Protein AF-A0A392VK59-F1 (afdb_monomer)

Solvent-accessible surface area (backbone atoms only — not comparable to full-atom values): 4346 Å² total; per-residue (Å²): 134,83,84,74,74,79,78,80,77,78,81,78,70,74,47,56,103,80,61,40,92,39,72,66,54,53,50,52,49,52,52,51,53,51,50,53,50,51,52,48,64,71,56,52,80,69,70,75,72,87,85,79,88,56,78,76,78,52,67,88,71,75,136

Structure (mmCIF, N/CA/C/O backbone):
data_AF-A0A392VK59-F1
#
_entry.id   AF-A0A392VK59-F1
#
loop_
_atom_site.group_PDB
_atom_site.id
_atom_site.type_symbol
_atom_site.label_atom_id
_atom_site.label_alt_id
_atom_site.label_comp_id
_atom_site.label_asym_id
_atom_site.label_entity_id
_atom_site.label_seq_id
_atom_site.pdbx_PDB_ins_code
_atom_site.Cartn_x
_atom_site.Cartn_y
_atom_site.Cartn_z
_atom_site.occupancy
_atom_site.B_iso_or_equiv
_atom_site.auth_seq_id
_atom_site.auth_comp_id
_atom_site.auth_asym_id
_atom_site.auth_atom_id
_atom_site.pdbx_PDB_model_num
ATOM 1 N N . MET A 1 1 ? 1.905 -27.230 -54.001 1.00 44.12 1 MET A N 1
ATOM 2 C CA . MET A 1 1 ? 2.856 -26.210 -53.505 1.00 44.12 1 MET A CA 1
ATOM 3 C C . MET A 1 1 ? 2.222 -25.622 -52.258 1.00 44.12 1 MET A C 1
ATOM 5 O O . MET A 1 1 ? 1.029 -25.369 -52.280 1.00 44.12 1 MET A O 1
ATOM 9 N N . LYS A 1 2 ? 2.936 -25.642 -51.131 1.00 49.09 2 LYS A N 1
ATOM 10 C CA . LYS A 1 2 ? 2.367 -25.393 -49.802 1.00 49.09 2 LYS A CA 1
ATOM 11 C C . LYS A 1 2 ? 2.467 -23.892 -49.542 1.00 49.09 2 LYS A C 1
ATOM 13 O O . LYS A 1 2 ? 3.572 -23.407 -49.316 1.00 49.09 2 LYS A O 1
ATOM 18 N N . ASP A 1 3 ? 1.350 -23.175 -49.612 1.00 56.62 3 ASP A N 1
ATOM 19 C CA . ASP A 1 3 ? 1.308 -21.762 -49.240 1.00 56.62 3 ASP A CA 1
ATOM 20 C C . ASP A 1 3 ? 1.490 -21.680 -47.723 1.00 56.62 3 ASP A C 1
ATOM 22 O O . ASP A 1 3 ? 0.565 -21.877 -46.935 1.00 56.62 3 ASP A O 1
ATOM 26 N N . SER A 1 4 ? 2.743 -21.500 -47.303 1.00 59.62 4 SER A N 1
ATOM 27 C CA . SER A 1 4 ? 3.104 -21.234 -45.917 1.00 59.62 4 SER A CA 1
ATOM 28 C C . SER A 1 4 ? 2.548 -19.862 -45.564 1.00 59.62 4 SER A C 1
ATOM 30 O O . SER A 1 4 ? 3.214 -18.851 -45.776 1.00 59.62 4 SER A O 1
ATOM 32 N N . ALA A 1 5 ? 1.307 -19.834 -45.073 1.00 62.56 5 ALA A N 1
ATOM 33 C CA . ALA A 1 5 ? 0.672 -18.643 -44.537 1.00 62.56 5 ALA A CA 1
ATOM 34 C C . ALA A 1 5 ? 1.644 -17.981 -43.553 1.00 62.56 5 ALA A C 1
ATOM 36 O O . ALA A 1 5 ? 1.964 -18.539 -42.503 1.00 62.56 5 ALA A O 1
ATOM 37 N N . HIS A 1 6 ? 2.176 -16.829 -43.953 1.00 64.81 6 HIS A N 1
ATOM 38 C CA . HIS A 1 6 ? 3.139 -16.062 -43.182 1.00 64.81 6 HIS A CA 1
ATOM 39 C C . HIS A 1 6 ? 2.421 -15.599 -41.909 1.00 64.81 6 HIS A C 1
ATOM 41 O O . HIS A 1 6 ? 1.621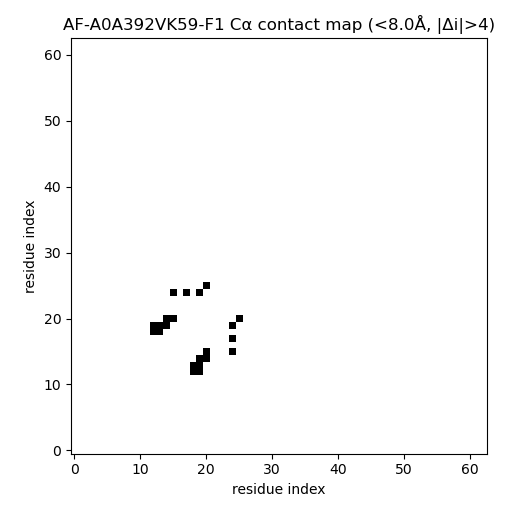 -14.666 -41.938 1.00 64.81 6 HIS A O 1
ATOM 47 N N . HIS A 1 7 ? 2.610 -16.327 -40.810 1.00 59.44 7 HIS A N 1
ATOM 48 C CA . HIS A 1 7 ? 1.924 -16.049 -39.556 1.00 59.44 7 HIS A CA 1
ATOM 49 C C . HIS A 1 7 ? 2.508 -14.752 -38.987 1.00 59.44 7 HIS A C 1
ATOM 51 O O . HIS A 1 7 ? 3.638 -14.729 -38.501 1.00 59.44 7 HIS A O 1
ATOM 57 N N . VAL A 1 8 ? 1.772 -13.646 -39.107 1.00 64.75 8 VAL A N 1
ATOM 58 C CA . VAL A 1 8 ? 2.166 -12.369 -38.508 1.00 64.75 8 VAL A CA 1
ATOM 59 C C . VAL A 1 8 ? 1.927 -12.480 -37.006 1.00 64.75 8 VAL A C 1
ATOM 61 O O . VAL A 1 8 ? 0.798 -12.392 -36.530 1.00 64.75 8 VAL A O 1
ATOM 64 N N . ILE A 1 9 ? 2.997 -12.730 -36.254 1.00 62.91 9 ILE A N 1
ATOM 65 C CA . ILE A 1 9 ? 2.960 -12.712 -34.793 1.00 62.91 9 ILE A CA 1
ATOM 66 C C . ILE A 1 9 ? 2.973 -11.243 -34.363 1.00 62.91 9 ILE A C 1
ATOM 68 O O . ILE A 1 9 ? 4.014 -10.589 -34.374 1.00 62.91 9 ILE A O 1
ATOM 72 N N . ASN A 1 10 ? 1.808 -10.712 -33.996 1.00 60.81 10 ASN A N 1
ATOM 73 C CA . ASN A 1 10 ? 1.720 -9.399 -33.368 1.00 60.81 10 ASN A CA 1
ATOM 74 C C . ASN A 1 10 ? 2.181 -9.526 -31.914 1.00 60.81 10 ASN A C 1
ATOM 76 O O . ASN A 1 10 ? 1.425 -9.961 -31.046 1.00 60.81 10 ASN A O 1
ATOM 80 N N . THR A 1 11 ? 3.429 -9.159 -31.635 1.00 64.38 11 THR A N 1
ATOM 81 C CA . THR A 1 11 ? 3.912 -9.039 -30.258 1.00 64.38 11 THR A CA 1
ATOM 82 C C . THR A 1 11 ? 3.173 -7.893 -29.573 1.00 64.38 11 THR A C 1
ATOM 84 O O . THR A 1 11 ? 3.447 -6.721 -29.831 1.00 64.38 11 THR A O 1
ATOM 87 N N . ILE A 1 12 ? 2.236 -8.215 -28.682 1.00 57.94 12 ILE A N 1
ATOM 88 C CA . ILE A 1 12 ? 1.583 -7.222 -27.827 1.00 57.94 12 ILE A CA 1
ATOM 89 C C . ILE A 1 12 ? 2.555 -6.908 -26.683 1.00 57.94 12 ILE A C 1
ATOM 91 O O . ILE A 1 12 ? 2.650 -7.650 -25.706 1.00 57.94 12 ILE A O 1
ATOM 95 N N . PHE A 1 13 ? 3.338 -5.837 -26.811 1.00 57.00 13 PHE A N 1
ATOM 96 C CA . PHE A 1 13 ? 4.166 -5.336 -25.711 1.00 57.00 13 PHE A CA 1
ATOM 97 C C . PHE A 1 13 ? 3.250 -4.768 -24.612 1.00 57.00 13 PHE A C 1
ATOM 99 O O . PHE A 1 13 ? 2.840 -3.614 -24.666 1.00 57.00 13 PHE A O 1
ATOM 106 N N . GLY A 1 14 ? 2.891 -5.609 -23.636 1.00 55.34 14 GLY A N 1
ATOM 107 C CA . GLY A 1 14 ? 1.956 -5.286 -22.546 1.00 55.34 14 GLY A CA 1
ATOM 108 C C . GLY A 1 14 ? 2.577 -5.172 -21.149 1.00 55.34 14 GLY A C 1
ATOM 109 O O . GLY A 1 14 ? 1.858 -4.965 -20.178 1.00 55.34 14 GLY A O 1
ATOM 110 N N . GLY A 1 15 ? 3.898 -5.306 -21.006 1.00 56.75 15 GLY A N 1
ATOM 111 C CA . GLY A 1 15 ? 4.584 -5.070 -19.732 1.00 56.75 15 GLY A CA 1
ATOM 112 C C . GLY A 1 15 ? 4.996 -3.608 -19.616 1.00 56.75 15 GLY A C 1
ATOM 113 O O . GLY A 1 15 ? 6.029 -3.250 -20.173 1.00 56.75 15 GLY A O 1
ATOM 114 N N . PHE A 1 16 ? 4.198 -2.791 -18.916 1.00 54.72 16 PHE A N 1
ATOM 115 C CA . PHE A 1 16 ? 4.269 -1.321 -18.883 1.00 54.72 16 PHE A CA 1
ATOM 116 C C . PHE A 1 16 ? 4.102 -0.697 -20.281 1.00 54.72 16 PHE A C 1
ATOM 118 O O . PHE A 1 16 ? 4.686 -1.143 -21.263 1.00 54.72 16 PHE A O 1
ATOM 125 N N . SER A 1 17 ? 3.324 0.374 -20.395 1.00 56.22 17 SER A N 1
ATOM 126 C CA . SER A 1 17 ? 2.974 1.073 -21.646 1.00 56.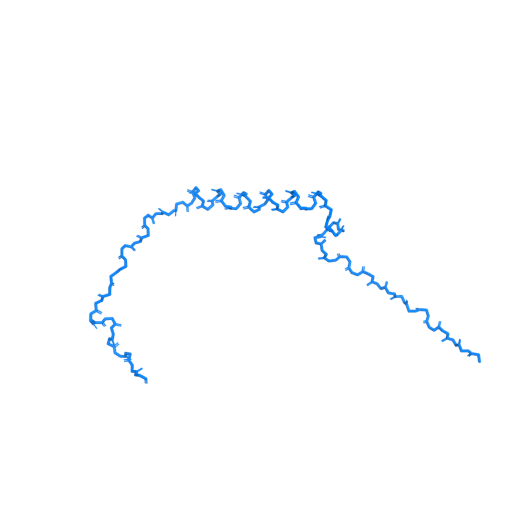22 17 SER A CA 1
ATOM 127 C C . SER A 1 17 ? 4.160 1.735 -22.396 1.00 56.22 17 SER A C 1
ATOM 129 O O . SER A 1 17 ? 3.971 2.663 -23.173 1.00 56.22 17 SER A O 1
ATOM 131 N N . GLY A 1 18 ? 5.394 1.258 -22.186 1.00 57.41 18 GLY A N 1
ATOM 132 C CA . GLY A 1 18 ? 6.634 1.707 -22.821 1.00 57.41 18 GLY A CA 1
ATOM 133 C C . GLY A 1 18 ? 7.665 0.605 -23.120 1.00 57.41 18 GLY A C 1
ATOM 134 O O . GLY A 1 18 ? 8.838 0.934 -23.261 1.00 57.41 18 GLY A O 1
ATOM 135 N N . GLY A 1 19 ? 7.272 -0.672 -23.218 1.00 57.38 19 GLY A N 1
ATOM 136 C CA . GLY A 1 19 ? 8.146 -1.723 -23.761 1.00 57.38 19 GLY A CA 1
ATOM 137 C C . GLY A 1 19 ? 8.953 -2.512 -22.724 1.00 57.38 19 GLY A C 1
ATOM 138 O O . GLY A 1 19 ? 10.175 -2.405 -22.662 1.00 57.38 19 GLY A O 1
ATOM 139 N N . GLY A 1 20 ? 8.283 -3.353 -21.937 1.00 64.81 20 GLY A N 1
ATOM 140 C CA . GLY A 1 20 ? 8.934 -4.335 -21.068 1.00 64.81 20 GLY A CA 1
ATOM 141 C C . GLY A 1 20 ? 9.674 -3.727 -19.874 1.00 64.81 20 GLY A C 1
ATOM 142 O O . GLY A 1 20 ? 9.649 -2.522 -19.630 1.00 64.81 20 GLY A O 1
ATOM 143 N N . GLU A 1 21 ? 10.331 -4.596 -19.106 1.00 65.88 21 GLU A N 1
ATOM 144 C CA . GLU A 1 21 ? 10.990 -4.347 -17.815 1.00 65.88 21 GLU A CA 1
ATOM 145 C C . GLU A 1 21 ? 12.224 -3.405 -17.893 1.00 65.88 21 GLU A C 1
ATOM 147 O O . GLU A 1 21 ? 13.277 -3.668 -17.317 1.00 65.88 21 GLU A O 1
ATOM 152 N N . SER A 1 22 ? 12.148 -2.282 -18.611 1.00 73.75 22 SER A N 1
ATOM 153 C CA . SER A 1 22 ? 13.231 -1.301 -18.642 1.00 73.75 22 SER A CA 1
ATOM 154 C C . SER A 1 22 ? 13.467 -0.710 -17.247 1.00 73.75 22 SER A C 1
ATOM 156 O O . SER A 1 22 ? 12.535 -0.472 -16.472 1.00 73.75 22 SER A O 1
ATOM 158 N N . ASN A 1 23 ? 14.724 -0.387 -16.930 1.00 77.44 23 ASN A N 1
ATOM 159 C CA . ASN A 1 23 ? 15.077 0.295 -15.677 1.00 77.44 23 ASN A CA 1
ATOM 160 C C . ASN A 1 23 ? 14.287 1.601 -15.478 1.00 77.44 23 ASN A C 1
ATOM 162 O O . ASN A 1 23 ? 14.005 1.995 -14.347 1.00 77.44 23 ASN A O 1
ATOM 166 N N . ALA A 1 24 ? 13.912 2.273 -16.570 1.00 79.69 24 ALA A N 1
ATOM 167 C CA . ALA 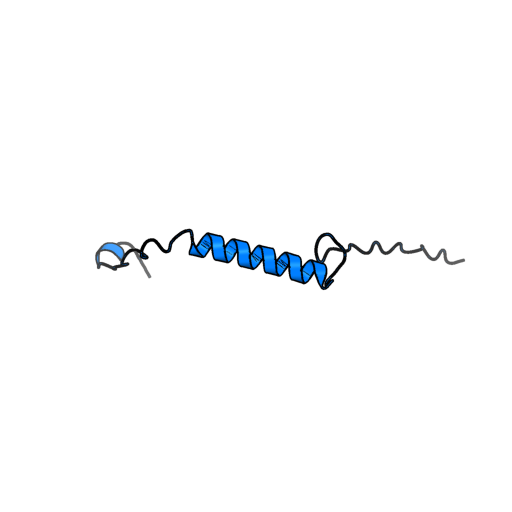A 1 24 ? 13.082 3.468 -16.530 1.00 79.69 24 ALA A CA 1
ATOM 168 C C . ALA A 1 24 ? 11.637 3.158 -16.103 1.00 79.69 24 ALA A C 1
ATOM 170 O O . ALA A 1 24 ? 11.102 3.867 -15.251 1.00 79.69 24 ALA A O 1
ATOM 171 N N . ALA A 1 25 ? 11.026 2.095 -16.639 1.00 75.12 25 ALA A N 1
ATOM 172 C CA . ALA A 1 25 ? 9.688 1.653 -16.243 1.00 75.12 25 ALA A CA 1
ATOM 173 C C . ALA A 1 25 ? 9.649 1.241 -14.764 1.00 75.12 25 ALA A C 1
ATOM 175 O O . ALA A 1 25 ? 8.794 1.725 -14.024 1.00 75.12 25 ALA A O 1
ATOM 176 N N . LYS A 1 26 ? 10.646 0.470 -14.302 1.00 77.44 26 LYS A N 1
ATOM 177 C CA . LYS A 1 26 ? 10.798 0.103 -12.882 1.00 77.44 26 LYS A CA 1
ATOM 178 C C . LYS A 1 26 ? 10.902 1.333 -11.982 1.00 77.44 26 LYS A C 1
ATOM 180 O O . LYS A 1 26 ? 10.194 1.434 -10.987 1.00 77.44 26 LYS A O 1
ATOM 185 N N . LYS A 1 27 ? 11.743 2.309 -12.348 1.00 85.00 27 LYS A N 1
ATOM 186 C CA . LYS A 1 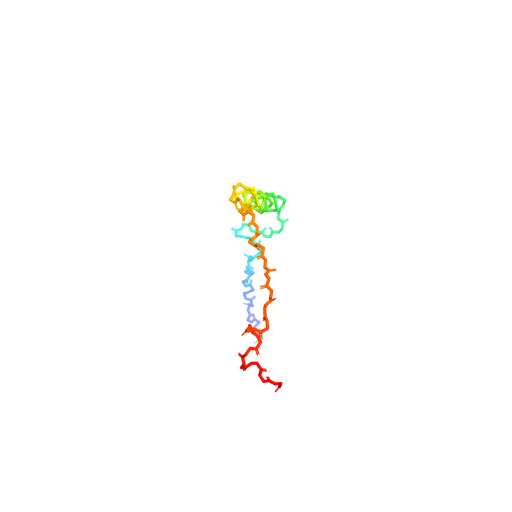27 ? 11.892 3.561 -11.585 1.00 85.00 27 LYS A CA 1
ATOM 187 C C . LYS A 1 27 ? 10.598 4.374 -11.540 1.00 85.00 27 LYS A C 1
ATOM 189 O O . LYS A 1 27 ? 10.283 4.924 -10.491 1.00 85.00 27 LYS A O 1
ATOM 194 N N . ARG A 1 28 ? 9.858 4.471 -12.651 1.00 82.25 28 ARG A N 1
ATOM 195 C CA . ARG A 1 28 ? 8.556 5.163 -12.686 1.00 82.25 28 ARG A CA 1
ATOM 196 C C . ARG A 1 28 ? 7.536 4.467 -11.791 1.00 82.25 28 ARG A C 1
ATOM 198 O O . ARG A 1 28 ? 6.900 5.148 -10.998 1.00 82.25 28 ARG A O 1
ATOM 205 N N . TYR A 1 29 ? 7.453 3.140 -11.866 1.00 83.75 29 TYR A N 1
ATOM 206 C CA . TYR A 1 29 ? 6.590 2.341 -11.001 1.00 83.75 29 TYR A CA 1
ATOM 207 C C . TYR A 1 29 ? 6.920 2.549 -9.518 1.00 83.75 29 TYR A C 1
ATOM 209 O O . TYR A 1 29 ? 6.043 2.915 -8.749 1.00 83.75 29 TYR A O 1
ATOM 217 N N . LEU A 1 30 ? 8.193 2.423 -9.123 1.00 86.19 30 LEU A N 1
ATOM 218 C CA . LEU A 1 30 ? 8.608 2.637 -7.731 1.00 86.19 30 LEU A CA 1
ATOM 219 C C . LEU A 1 30 ? 8.292 4.053 -7.233 1.00 86.19 30 LEU A C 1
ATOM 221 O O . LEU A 1 30 ? 7.840 4.215 -6.107 1.00 86.19 30 LEU A O 1
ATOM 225 N N . ARG A 1 31 ? 8.485 5.078 -8.074 1.00 86.50 31 ARG A N 1
ATOM 226 C CA . ARG A 1 31 ? 8.100 6.458 -7.734 1.00 86.50 31 ARG A CA 1
ATOM 227 C C . ARG A 1 31 ? 6.594 6.597 -7.529 1.00 86.50 31 ARG A C 1
ATOM 229 O O . ARG A 1 31 ? 6.189 7.268 -6.593 1.00 86.50 31 ARG A O 1
ATOM 236 N N . GLN A 1 32 ? 5.786 5.975 -8.387 1.00 84.81 32 GLN A N 1
ATOM 237 C CA . GLN A 1 32 ? 4.328 5.989 -8.257 1.00 84.81 32 GLN A CA 1
ATOM 238 C C . GLN A 1 32 ? 3.871 5.282 -6.981 1.00 84.81 32 GLN A C 1
ATOM 240 O O . GLN A 1 32 ? 3.073 5.849 -6.247 1.00 84.81 32 GLN A O 1
ATOM 245 N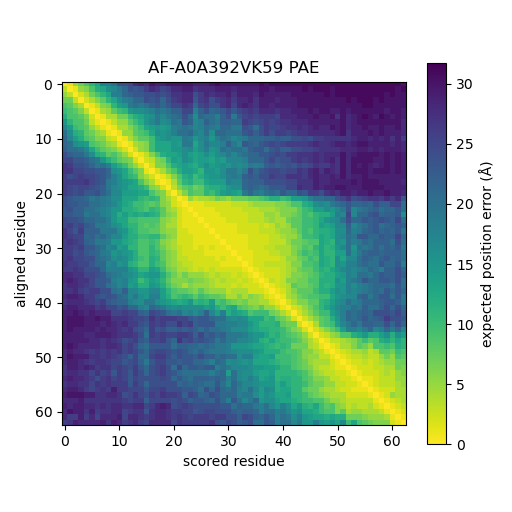 N . VAL A 1 33 ? 4.405 4.091 -6.690 1.00 83.81 33 VAL A N 1
ATOM 246 C CA . VAL A 1 33 ? 4.080 3.355 -5.460 1.00 83.81 33 VAL A CA 1
ATOM 247 C C . VAL A 1 33 ? 4.467 4.167 -4.229 1.00 83.81 33 VAL A C 1
ATOM 249 O O . VAL A 1 33 ? 3.617 4.394 -3.381 1.00 83.81 33 VAL A O 1
ATOM 252 N N . ASN A 1 34 ? 5.702 4.672 -4.159 1.00 84.56 34 ASN A N 1
ATOM 253 C CA . ASN A 1 34 ? 6.148 5.460 -3.010 1.00 84.56 34 ASN A CA 1
ATOM 254 C C . ASN A 1 34 ? 5.318 6.732 -2.820 1.00 84.56 34 ASN A C 1
ATOM 256 O O . ASN A 1 34 ? 4.990 7.060 -1.691 1.00 84.56 34 ASN A O 1
ATOM 260 N N . HIS A 1 35 ? 4.946 7.419 -3.903 1.00 84.25 35 HIS A N 1
ATOM 261 C CA . HIS A 1 35 ? 4.103 8.609 -3.819 1.00 84.25 35 HIS A CA 1
ATOM 262 C C . HIS A 1 35 ? 2.699 8.289 -3.291 1.00 84.25 35 HIS A C 1
ATOM 264 O O . HIS A 1 35 ? 2.167 9.033 -2.477 1.00 84.25 35 HIS A O 1
ATOM 270 N N . VAL A 1 36 ? 2.104 7.169 -3.717 1.00 80.31 36 VAL A N 1
ATOM 271 C CA . VAL A 1 36 ? 0.823 6.703 -3.167 1.00 80.31 36 VAL A CA 1
ATOM 272 C C . VAL A 1 36 ? 0.970 6.358 -1.686 1.00 80.31 36 VAL A C 1
ATOM 274 O O . VAL A 1 36 ? 0.122 6.757 -0.899 1.00 80.31 36 VAL A O 1
ATOM 277 N N . THR A 1 37 ? 2.046 5.673 -1.293 1.00 75.12 37 THR A N 1
ATOM 278 C CA . THR A 1 37 ? 2.310 5.342 0.114 1.00 75.12 37 THR A CA 1
ATOM 279 C C . THR A 1 37 ? 2.504 6.592 0.969 1.00 75.12 37 THR A C 1
ATOM 281 O O . THR A 1 37 ? 1.891 6.689 2.020 1.00 75.12 37 THR A O 1
ATOM 284 N N . GLU A 1 38 ? 3.286 7.568 0.507 1.00 76.38 38 GLU A N 1
ATOM 285 C CA . GLU A 1 38 ? 3.508 8.847 1.195 1.00 76.38 38 GLU A CA 1
ATOM 286 C C . GLU A 1 38 ? 2.196 9.623 1.358 1.00 76.38 38 GLU A C 1
ATOM 2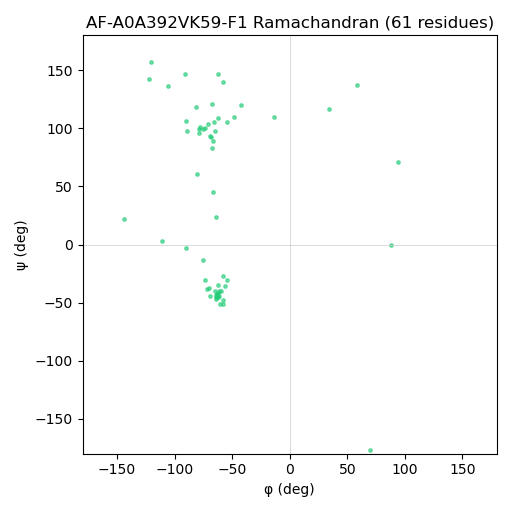88 O O . GLU A 1 38 ? 1.873 10.069 2.453 1.00 76.38 38 GLU A O 1
ATOM 293 N N . LEU A 1 39 ? 1.372 9.687 0.307 1.00 75.50 39 LEU A N 1
ATOM 294 C CA . LEU A 1 39 ? 0.035 10.273 0.399 1.00 75.50 39 LEU A CA 1
ATOM 295 C C . LEU A 1 39 ? -0.874 9.505 1.370 1.00 75.50 39 LEU A C 1
ATOM 297 O O . LEU A 1 39 ? -1.690 10.126 2.037 1.00 75.50 39 LEU A O 1
ATOM 301 N N . MET A 1 40 ? -0.762 8.178 1.474 1.00 65.38 40 MET A N 1
ATOM 302 C CA . MET A 1 40 ? -1.516 7.382 2.456 1.00 65.38 40 MET A CA 1
ATOM 303 C C . MET A 1 40 ? -0.989 7.549 3.887 1.00 65.38 40 MET A C 1
ATOM 305 O O . MET A 1 40 ? -1.768 7.458 4.829 1.00 65.38 40 MET A O 1
ATOM 309 N N . GLU A 1 41 ? 0.306 7.799 4.068 1.00 62.41 41 GLU A N 1
ATOM 310 C CA . GLU A 1 41 ? 0.897 8.127 5.369 1.00 62.41 41 GLU A CA 1
ATOM 311 C C . GLU A 1 41 ? 0.502 9.542 5.823 1.00 62.41 41 GLU A C 1
ATOM 313 O O . GLU A 1 41 ? 0.192 9.743 6.999 1.00 62.41 41 GLU A O 1
ATOM 318 N N . GLU A 1 42 ? 0.437 10.509 4.899 1.00 61.69 42 GLU A N 1
ATOM 319 C CA . GLU A 1 42 ? -0.078 11.860 5.162 1.00 61.69 42 GLU A CA 1
ATOM 320 C C . GLU A 1 42 ? -1.600 11.866 5.385 1.00 61.69 42 GLU A C 1
ATOM 322 O O . GLU A 1 42 ? -2.099 12.564 6.273 1.00 61.69 42 GLU A O 1
ATOM 327 N N . VAL A 1 43 ? -2.349 11.031 4.652 1.00 61.66 43 VAL A N 1
ATOM 328 C CA . VAL A 1 43 ? -3.769 10.719 4.900 1.00 61.66 43 VAL A CA 1
ATOM 329 C C . VAL A 1 43 ? -3.865 9.680 6.020 1.00 61.66 43 VAL A C 1
ATOM 331 O O . VAL A 1 43 ? -4.367 8.581 5.849 1.00 61.66 43 VAL A O 1
ATOM 334 N N . ALA A 1 44 ? -3.355 10.060 7.186 1.00 61.50 44 ALA A N 1
ATOM 335 C CA . ALA A 1 44 ? -3.794 9.632 8.503 1.00 61.50 44 ALA A CA 1
ATOM 336 C C . ALA A 1 44 ? -4.316 8.184 8.637 1.00 61.50 44 ALA A C 1
ATOM 338 O O . ALA A 1 44 ? -5.470 7.882 8.325 1.00 61.50 44 ALA A O 1
ATOM 339 N N . PHE A 1 45 ? -3.613 7.374 9.431 1.00 57.94 45 PHE A N 1
ATOM 340 C CA . PHE A 1 45 ? -4.361 6.621 10.434 1.00 57.94 45 PHE A CA 1
ATOM 341 C C . PHE A 1 45 ? -4.903 7.643 11.439 1.00 57.94 45 PHE A C 1
ATOM 343 O O . PHE A 1 45 ? -4.305 7.889 12.487 1.00 57.94 45 PHE A O 1
ATOM 350 N N . THR A 1 46 ? -6.037 8.281 11.124 1.00 64.31 46 THR A N 1
ATOM 351 C CA . THR A 1 46 ? -6.905 8.818 12.173 1.00 64.31 46 THR A CA 1
ATOM 352 C C . THR A 1 46 ? -7.161 7.619 13.064 1.00 64.31 46 THR A C 1
ATOM 354 O O . THR A 1 46 ? -7.809 6.692 12.581 1.00 64.31 46 THR A O 1
ATOM 357 N N . LYS A 1 47 ? -6.511 7.579 14.242 1.00 69.25 47 LYS A N 1
ATOM 358 C CA . LYS A 1 47 ? -6.480 6.455 15.194 1.00 69.25 47 LYS A CA 1
ATOM 359 C C . LYS A 1 47 ? -7.553 5.433 14.861 1.00 69.25 47 LYS A C 1
ATOM 361 O O . LYS A 1 47 ? -8.731 5.756 15.021 1.00 69.25 47 LYS A O 1
ATOM 366 N N . THR A 1 48 ? -7.143 4.261 14.372 1.00 70.50 48 THR A N 1
ATOM 367 C CA . THR A 1 48 ? -8.066 3.160 14.102 1.00 70.50 48 THR A CA 1
ATOM 368 C C . THR A 1 48 ? -9.034 3.085 15.278 1.00 70.50 48 THR A C 1
ATOM 370 O O . THR A 1 48 ? -8.556 3.013 16.417 1.00 70.50 48 THR A O 1
ATOM 373 N N . PRO A 1 49 ? -10.351 3.235 15.050 1.00 78.25 49 PRO A N 1
ATOM 374 C CA . PRO A 1 49 ? -11.291 3.284 16.152 1.00 78.25 49 PRO A CA 1
ATOM 375 C C . PRO A 1 49 ? -11.145 1.998 16.955 1.00 78.25 49 PRO A C 1
ATOM 377 O O . PRO A 1 49 ? -10.927 0.923 16.390 1.00 78.25 49 PRO A O 1
ATOM 380 N N . GLU A 1 50 ? -11.208 2.123 18.275 1.00 83.38 50 GLU A N 1
ATOM 381 C CA . GLU A 1 50 ? -11.113 0.972 19.159 1.00 83.38 50 GLU A CA 1
ATOM 382 C C . GLU A 1 50 ? -12.289 0.035 18.868 1.00 83.38 50 GLU A C 1
ATOM 384 O O . GLU A 1 50 ? -13.451 0.364 19.116 1.00 83.38 50 GLU A O 1
ATOM 389 N N . LEU A 1 51 ? -11.984 -1.111 18.259 1.00 86.19 51 LEU A N 1
ATOM 390 C CA . LEU A 1 51 ? -12.975 -2.119 17.923 1.00 86.19 51 LEU A CA 1
ATOM 391 C C . LEU A 1 51 ? -13.247 -2.958 19.173 1.00 86.19 51 LEU A C 1
ATOM 393 O O . LEU A 1 51 ? -12.346 -3.622 19.684 1.00 86.19 51 LEU A O 1
ATOM 397 N N . SER A 1 52 ? -14.489 -2.938 19.648 1.00 88.44 52 SER A N 1
ATOM 398 C CA . SER A 1 52 ? -14.959 -3.786 20.743 1.00 88.44 52 SER A CA 1
ATOM 399 C C . SER A 1 52 ? -16.135 -4.628 20.270 1.00 88.44 52 SER A C 1
ATOM 401 O O . SER A 1 52 ? -16.960 -4.164 19.486 1.00 88.44 52 SER A O 1
ATOM 403 N N . PHE A 1 53 ? -16.177 -5.874 20.737 1.00 88.88 53 PH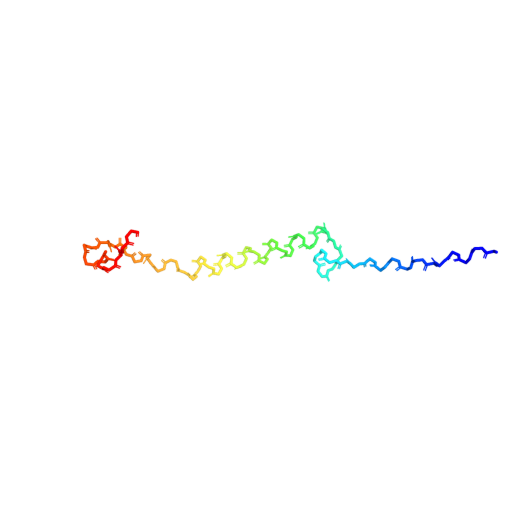E A N 1
ATOM 404 C CA . PHE A 1 53 ? -17.265 -6.806 20.474 1.00 88.88 53 PHE A CA 1
ATOM 405 C C . PHE A 1 53 ? -18.112 -6.947 21.731 1.00 88.88 53 PHE A C 1
ATOM 407 O O . PHE A 1 53 ? -17.584 -7.095 22.836 1.00 88.88 53 PHE A O 1
ATOM 414 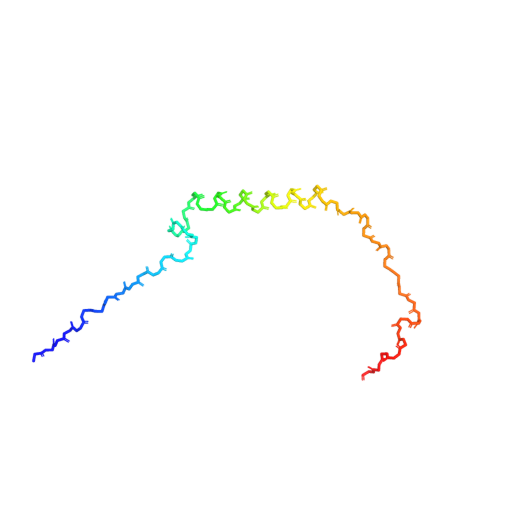N N . PHE A 1 54 ? -19.423 -6.932 21.551 1.00 90.38 54 PHE A N 1
ATOM 415 C CA . PHE A 1 54 ? -20.411 -7.125 22.597 1.00 90.38 54 PHE A CA 1
ATOM 416 C C . PHE A 1 54 ? -21.281 -8.337 22.280 1.00 90.38 54 PHE A C 1
ATOM 418 O O . PHE A 1 54 ? -21.459 -8.720 21.1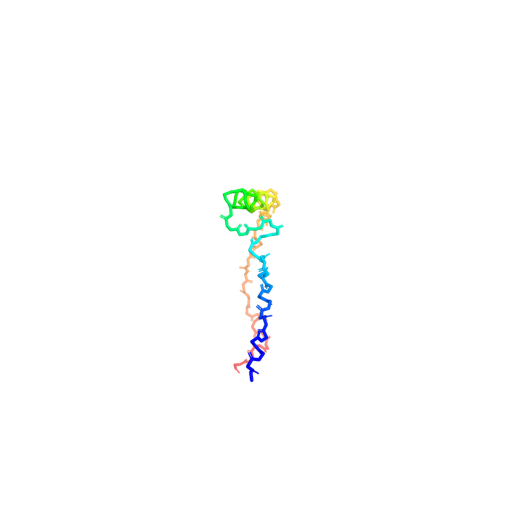29 1.00 90.38 54 PHE A O 1
ATOM 425 N N . GLU A 1 55 ? -21.885 -8.915 23.314 1.00 87.69 55 GLU A N 1
ATOM 426 C CA . GLU A 1 55 ? -22.759 -10.088 23.183 1.00 87.69 55 GLU A CA 1
ATOM 427 C C . GLU A 1 55 ? -23.928 -9.845 22.209 1.00 87.69 55 GLU A C 1
ATOM 429 O O . GLU A 1 55 ? -24.250 -10.707 21.394 1.00 87.69 55 GLU A O 1
ATOM 434 N N . LYS A 1 56 ? -24.470 -8.621 22.188 1.00 90.00 56 LYS A N 1
ATOM 435 C CA . LYS A 1 56 ? -25.485 -8.165 21.219 1.00 90.00 56 LYS A CA 1
ATOM 436 C C . LYS A 1 56 ? -25.048 -8.258 19.750 1.00 90.00 56 LYS A C 1
ATOM 438 O O . LYS A 1 56 ? -25.895 -8.394 18.880 1.00 90.00 56 LYS A O 1
ATOM 443 N N . ASP A 1 57 ? -23.749 -8.193 19.459 1.00 89.81 57 ASP A N 1
ATOM 444 C CA . ASP A 1 57 ? -23.247 -8.242 18.080 1.00 89.81 57 ASP A CA 1
ATOM 445 C C . ASP A 1 57 ? -23.304 -9.671 17.512 1.00 89.81 57 ASP A C 1
ATOM 447 O O . ASP A 1 57 ? -23.179 -9.871 16.306 1.00 89.81 57 ASP A O 1
ATOM 451 N N . SER A 1 58 ? -23.508 -10.669 18.380 1.00 84.12 58 SER A N 1
ATOM 452 C CA . SER A 1 58 ? -23.706 -12.070 17.996 1.00 84.12 58 SER A CA 1
ATOM 453 C C . SER A 1 58 ? -25.176 -12.443 17.765 1.00 84.12 58 SER A C 1
ATOM 455 O O . SER A 1 58 ? -25.473 -13.569 17.363 1.00 84.12 58 SER A O 1
ATOM 457 N N . GLU A 1 59 ? -26.110 -11.515 17.995 1.00 92.50 59 GLU A N 1
ATOM 458 C CA . GLU A 1 59 ? -27.539 -11.790 17.870 1.00 92.50 59 GLU A CA 1
ATOM 459 C C . GLU A 1 59 ? -27.925 -12.058 16.404 1.00 92.50 59 GLU A C 1
ATOM 461 O O . GLU A 1 59 ? -27.712 -11.237 15.513 1.00 92.50 59 GLU A O 1
ATOM 466 N N . GLY A 1 60 ? -28.485 -13.243 16.140 1.00 83.94 60 GLY A N 1
ATOM 467 C CA . GLY A 1 60 ? -28.898 -13.673 14.798 1.00 83.94 60 GLY A CA 1
ATOM 468 C C . GLY A 1 60 ? -27.812 -14.366 13.966 1.00 83.94 60 GLY A C 1
ATOM 469 O O . GLY A 1 60 ? -28.108 -14.814 12.857 1.00 83.94 60 GLY A O 1
ATOM 470 N N . VAL A 1 61 ? -26.590 -14.520 14.488 1.00 79.56 61 VAL A N 1
ATOM 471 C CA . VAL A 1 61 ? -25.567 -15.375 13.868 1.00 79.56 61 VAL A CA 1
ATOM 472 C C . VAL A 1 61 ? -25.877 -16.834 14.218 1.00 79.56 61 VAL A C 1
ATOM 474 O O . VAL A 1 61 ? -25.606 -17.296 15.324 1.00 79.56 61 VAL A O 1
ATOM 477 N N . LEU A 1 62 ? -26.500 -17.550 13.281 1.00 76.69 62 LEU A N 1
ATOM 478 C CA . LEU A 1 62 ? -26.768 -18.989 13.384 1.00 76.69 62 LEU A CA 1
ATOM 479 C C . LEU A 1 62 ? -25.604 -19.797 12.766 1.00 76.69 62 LEU A C 1
ATOM 481 O O . LEU A 1 62 ? -24.994 -19.306 11.813 1.00 76.69 62 LEU A O 1
ATOM 485 N N . PRO A 1 63 ? -25.280 -20.990 13.308 1.00 73.88 63 PRO A N 1
ATOM 486 C CA . PRO A 1 63 ? -24.154 -21.821 12.868 1.00 73.88 63 PRO A CA 1
ATOM 487 C C . PRO A 1 63 ? -24.311 -22.408 11.460 1.00 73.88 63 PRO A C 1
ATOM 489 O O . PRO A 1 63 ? -25.464 -22.639 11.026 1.00 73.88 63 PRO A O 1
#

pLDDT: mean 71.95, std 12.38, range [44.12, 92.5]

Radius of gyration: 26.45 Å; Cα contacts (8 Å, |Δi|>4): 11; chains: 1; bounding box: 44×38×77 Å

Mean predicted aligned error: 16.97 Å

Foldseek 3Di:
DDPPPPPPPDPPQPQPPPHPDDPVSVVVVVVVVVVVVVVVVVVDPPPPPPDDDDPVVCPPVDD

Secondary structure (DSSP, 8-state):
--------------STTTTSS-HHHHHHHHHHHHHHHHHHHHS-----------GGGGTT---

Sequence (63 aa):
MKDSAHHVINTIFGGFSGGGESNAAKKRYLRQVNHVTELMEEVAFTKTPELSFFEKDSEGVLP

Organism: NCBI:txid97028